Protein AF-A0A833E0Z8-F1 (afdb_monomer_lite)

Secondary structure (DSSP, 8-state):
-------EEEEEESTT-HHHHHHHHHHH-TT-EEEESGGG-TTEEEEE-SS-HHHHHHHHHHH-TTEEEEEE-S----S-TTT--

Structure (mmCIF, N/CA/C/O backbone):
data_AF-A0A833E0Z8-F1
#
_entry.id   AF-A0A833E0Z8-F1
#
loop_
_atom_site.group_PDB
_atom_site.id
_atom_site.type_symbol
_atom_site.label_atom_id
_atom_site.label_alt_id
_atom_site.label_comp_id
_atom_site.label_asym_id
_atom_site.label_entity_id
_atom_site.label_seq_id
_atom_site.pdbx_PDB_ins_code
_atom_site.Cartn_x
_atom_site.Cartn_y
_atom_site.Cartn_z
_atom_site.occupancy
_atom_site.B_iso_or_equiv
_atom_site.auth_seq_id
_atom_site.auth_comp_id
_atom_site.auth_asym_id
_atom_site.auth_atom_id
_atom_site.pdbx_PDB_model_num
ATOM 1 N N . MET A 1 1 ? 1.784 5.282 -24.380 1.00 36.44 1 MET A N 1
ATOM 2 C CA . MET A 1 1 ? 1.209 5.728 -23.097 1.00 36.44 1 MET A CA 1
ATOM 3 C C . MET A 1 1 ? 2.390 6.037 -22.197 1.00 36.44 1 MET A C 1
ATOM 5 O O . MET A 1 1 ? 3.090 5.109 -21.811 1.00 36.44 1 MET A O 1
ATOM 9 N N . LEU A 1 2 ? 2.730 7.321 -22.073 1.00 35.91 2 LEU A N 1
ATOM 10 C CA . LEU A 1 2 ? 3.885 7.775 -21.300 1.00 35.91 2 LEU A CA 1
ATOM 11 C C . LEU A 1 2 ? 3.610 7.588 -19.804 1.00 35.91 2 LEU A C 1
ATOM 13 O O . LEU A 1 2 ? 2.513 7.888 -19.331 1.00 35.91 2 LEU A O 1
ATOM 17 N N . ILE A 1 3 ? 4.608 7.085 -19.082 1.00 45.06 3 ILE A N 1
ATOM 18 C CA . ILE A 1 3 ? 4.653 7.020 -17.619 1.00 45.06 3 ILE A CA 1
ATOM 19 C C . ILE A 1 3 ? 4.956 8.446 -17.129 1.00 45.06 3 ILE A C 1
ATOM 21 O O . ILE A 1 3 ? 6.073 8.743 -16.733 1.00 45.06 3 ILE A O 1
ATOM 25 N N . ASP A 1 4 ? 4.009 9.379 -17.253 1.00 51.12 4 ASP A N 1
ATOM 26 C CA . ASP A 1 4 ? 4.319 10.802 -17.017 1.00 51.12 4 ASP A CA 1
ATOM 27 C C . ASP A 1 4 ? 4.221 11.223 -15.538 1.00 51.12 4 ASP A C 1
ATOM 29 O O . ASP A 1 4 ? 4.720 12.277 -15.158 1.00 51.12 4 ASP A O 1
ATOM 33 N N . LYS A 1 5 ? 3.661 10.384 -14.654 1.00 65.31 5 LYS A N 1
ATOM 34 C CA . LYS A 1 5 ? 3.806 10.538 -13.195 1.00 65.31 5 LYS A CA 1
ATOM 35 C C . LYS A 1 5 ? 3.872 9.179 -12.511 1.00 65.31 5 LYS A C 1
ATOM 37 O O . LYS A 1 5 ? 2.868 8.481 -12.407 1.00 65.31 5 LYS A O 1
ATOM 42 N N . CYS A 1 6 ? 5.051 8.824 -12.007 1.00 85.31 6 CYS A N 1
ATOM 43 C CA . CYS A 1 6 ? 5.201 7.711 -11.076 1.00 85.31 6 CYS A CA 1
ATOM 44 C C . CYS A 1 6 ? 4.495 8.069 -9.761 1.00 85.31 6 CYS A C 1
ATOM 46 O O . CYS A 1 6 ? 5.057 8.776 -8.917 1.00 85.31 6 CYS A O 1
ATOM 48 N N . ASN A 1 7 ? 3.240 7.635 -9.628 1.00 94.31 7 ASN A N 1
ATOM 49 C CA . ASN A 1 7 ? 2.388 7.903 -8.470 1.00 94.31 7 ASN A CA 1
ATOM 50 C C . ASN A 1 7 ? 2.125 6.627 -7.661 1.00 94.31 7 ASN A C 1
ATOM 52 O O . ASN A 1 7 ? 0.994 6.331 -7.290 1.00 94.31 7 ASN A O 1
ATOM 56 N N . VAL A 1 8 ? 3.183 5.841 -7.458 1.00 97.31 8 VAL A N 1
ATOM 57 C CA . VAL A 1 8 ? 3.108 4.504 -6.869 1.00 97.31 8 VAL A CA 1
ATOM 58 C C . VAL A 1 8 ? 3.591 4.520 -5.423 1.00 97.31 8 VAL A C 1
ATOM 60 O O . VAL A 1 8 ? 4.635 5.097 -5.108 1.00 97.31 8 VAL A O 1
ATOM 63 N N . VAL A 1 9 ? 2.846 3.831 -4.563 1.00 98.31 9 VAL A N 1
ATOM 64 C CA . VAL A 1 9 ? 3.228 3.488 -3.194 1.00 98.31 9 VAL A CA 1
ATOM 65 C C . VAL A 1 9 ? 3.216 1.966 -3.065 1.00 98.31 9 VAL A C 1
ATOM 67 O O . VAL A 1 9 ? 2.227 1.311 -3.390 1.00 98.31 9 VAL A O 1
ATOM 70 N N . LEU A 1 10 ? 4.325 1.390 -2.610 1.00 98.25 10 LEU A N 1
ATOM 71 C CA . LEU A 1 10 ? 4.439 -0.026 -2.277 1.00 98.25 10 LEU A CA 1
ATOM 72 C C . LEU A 1 10 ? 4.242 -0.191 -0.770 1.00 98.25 10 LEU A C 1
ATOM 74 O O . LEU A 1 10 ? 4.965 0.406 0.026 1.00 98.25 10 LEU A O 1
ATOM 78 N N . VAL A 1 11 ? 3.288 -1.027 -0.379 1.00 98.62 11 VAL A N 1
ATOM 79 C CA . VAL A 1 11 ? 2.964 -1.289 1.024 1.00 98.62 11 VAL A CA 1
ATOM 80 C C . VAL A 1 11 ? 3.303 -2.739 1.340 1.00 98.62 11 VAL A C 1
ATOM 82 O O . VAL A 1 11 ? 2.770 -3.662 0.723 1.00 98.62 11 VAL A O 1
ATOM 85 N N . LYS A 1 12 ? 4.202 -2.944 2.305 1.00 98.56 12 LYS A N 1
ATOM 86 C CA . LYS A 1 12 ? 4.421 -4.246 2.936 1.00 98.56 12 LYS A CA 1
ATOM 87 C C . LYS A 1 12 ? 3.408 -4.404 4.055 1.00 98.56 12 LYS A C 1
ATOM 89 O O . LYS A 1 12 ? 3.332 -3.537 4.924 1.00 98.56 12 LYS A O 1
ATOM 94 N N . THR A 1 13 ? 2.685 -5.511 4.058 1.00 98.56 13 THR A N 1
ATOM 95 C CA . THR A 1 13 ? 1.699 -5.819 5.090 1.00 98.56 13 THR A CA 1
ATOM 96 C C . THR A 1 13 ? 2.113 -7.028 5.906 1.00 98.56 13 THR A C 1
ATOM 98 O O . THR A 1 13 ? 2.855 -7.892 5.427 1.00 98.56 13 THR A O 1
ATOM 101 N N . VAL A 1 14 ? 1.520 -7.155 7.094 1.00 98.12 14 VAL A N 1
ATOM 102 C CA . VAL A 1 14 ? 1.477 -8.441 7.795 1.00 98.12 14 VAL A CA 1
ATOM 103 C C . VAL A 1 14 ? 0.942 -9.506 6.829 1.00 98.12 14 VAL A C 1
ATOM 105 O O . VAL A 1 14 ? -0.023 -9.282 6.091 1.00 98.12 14 VAL A O 1
ATOM 108 N N . LEU A 1 15 ? 1.613 -10.657 6.787 1.00 97.81 15 LEU A N 1
ATOM 109 C CA . LEU A 1 15 ? 1.313 -11.726 5.836 1.00 97.81 15 LEU A CA 1
ATOM 110 C C . LEU A 1 15 ? -0.148 -12.191 5.972 1.00 97.81 15 LEU A C 1
ATOM 112 O O . LEU A 1 15 ? -0.558 -12.604 7.054 1.00 97.81 15 LEU A O 1
ATOM 116 N N . GLY A 1 16 ? -0.911 -12.172 4.873 1.00 97.25 16 GLY A N 1
ATOM 117 C CA . GLY A 1 16 ? -2.325 -12.568 4.859 1.00 97.25 16 GLY A CA 1
ATOM 118 C C . GLY A 1 16 ? -3.320 -11.458 5.223 1.00 97.25 16 GLY A C 1
ATOM 119 O O . GLY A 1 16 ? -4.524 -11.707 5.201 1.00 97.25 16 GLY A O 1
ATOM 120 N N . MET A 1 17 ? -2.840 -10.253 5.545 1.00 98.38 17 MET A N 1
ATOM 121 C CA . MET A 1 17 ? -3.671 -9.092 5.890 1.00 98.38 17 MET A CA 1
ATOM 122 C C . MET A 1 17 ? -3.834 -8.092 4.734 1.00 98.38 17 MET A C 1
ATOM 124 O O . MET A 1 17 ? -4.331 -6.985 4.930 1.00 98.38 17 MET A O 1
ATOM 128 N N . GLU A 1 18 ? -3.443 -8.463 3.515 1.00 98.44 18 GLU A N 1
ATOM 129 C CA . GLU A 1 18 ? -3.381 -7.555 2.370 1.00 98.44 18 GLU A CA 1
ATOM 130 C C . GLU A 1 18 ? -4.762 -6.988 2.007 1.00 98.44 18 GLU A C 1
ATOM 132 O O . GLU A 1 18 ? -4.889 -5.811 1.696 1.00 98.44 18 GLU A O 1
ATOM 137 N N . ASN A 1 19 ? -5.818 -7.804 2.081 1.00 98.25 19 ASN A N 1
ATOM 138 C CA . ASN A 1 19 ? -7.175 -7.348 1.755 1.00 98.25 19 ASN A CA 1
ATOM 139 C C . ASN A 1 19 ? -7.738 -6.376 2.803 1.00 98.25 19 ASN A C 1
ATOM 141 O O . ASN A 1 19 ? -8.478 -5.464 2.451 1.00 98.25 19 ASN A O 1
ATOM 145 N N . VAL A 1 20 ? -7.381 -6.557 4.079 1.00 98.44 20 VAL A N 1
ATOM 146 C CA . VAL A 1 20 ? -7.802 -5.648 5.156 1.00 98.44 20 VAL A CA 1
ATOM 147 C C . VAL A 1 20 ? -7.093 -4.306 4.994 1.00 98.44 20 VAL A C 1
ATOM 149 O O . VAL A 1 20 ? -7.749 -3.269 4.944 1.00 98.44 20 VAL A O 1
ATOM 152 N N . ALA A 1 21 ? -5.772 -4.336 4.793 1.00 98.50 21 ALA A N 1
ATOM 153 C CA . ALA A 1 21 ? -4.991 -3.141 4.498 1.00 98.50 21 ALA A CA 1
ATOM 154 C C . ALA A 1 21 ? -5.512 -2.412 3.247 1.00 98.50 21 ALA A C 1
ATOM 156 O O . ALA A 1 21 ? -5.690 -1.199 3.276 1.00 98.50 21 ALA A O 1
ATOM 157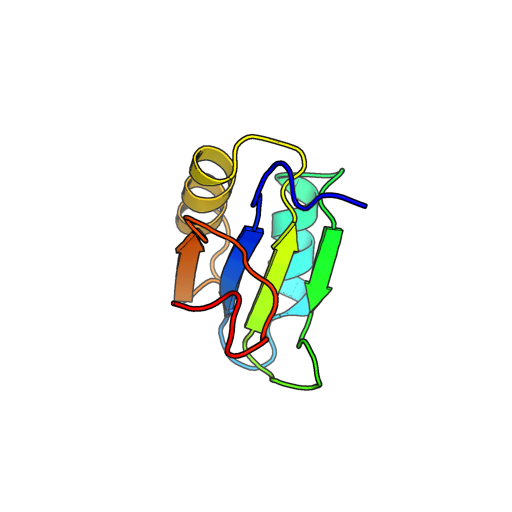 N N . ALA A 1 22 ? -5.800 -3.145 2.165 1.00 98.50 22 ALA A N 1
ATOM 158 C CA . ALA A 1 22 ? -6.354 -2.587 0.934 1.00 98.50 22 ALA A CA 1
ATOM 159 C C . ALA A 1 22 ? -7.692 -1.876 1.166 1.00 98.50 22 ALA A C 1
ATOM 161 O O . ALA A 1 22 ? -7.878 -0.782 0.646 1.00 98.50 22 ALA A O 1
ATOM 162 N N . SER A 1 23 ? -8.581 -2.451 1.983 1.00 98.56 23 SER A N 1
ATOM 163 C CA . SER A 1 23 ? -9.858 -1.823 2.335 1.00 98.56 23 SER A CA 1
ATOM 164 C C . SER A 1 23 ? -9.652 -0.470 3.017 1.00 98.56 23 SER A C 1
ATOM 166 O O . SER A 1 23 ? -10.277 0.507 2.620 1.00 98.56 23 SER A O 1
ATOM 168 N N . TYR A 1 24 ? -8.745 -0.383 3.996 1.00 98.56 24 TYR A N 1
ATOM 169 C CA . TYR A 1 24 ? -8.436 0.897 4.637 1.00 98.56 24 TYR A CA 1
ATOM 170 C C . TYR A 1 24 ? -7.810 1.896 3.657 1.00 98.56 24 TYR A C 1
ATOM 172 O O . TYR A 1 24 ? -8.157 3.073 3.664 1.00 98.56 24 TYR A O 1
ATOM 180 N N . ILE A 1 25 ? -6.898 1.443 2.791 1.00 98.56 25 ILE A N 1
ATOM 181 C CA . ILE A 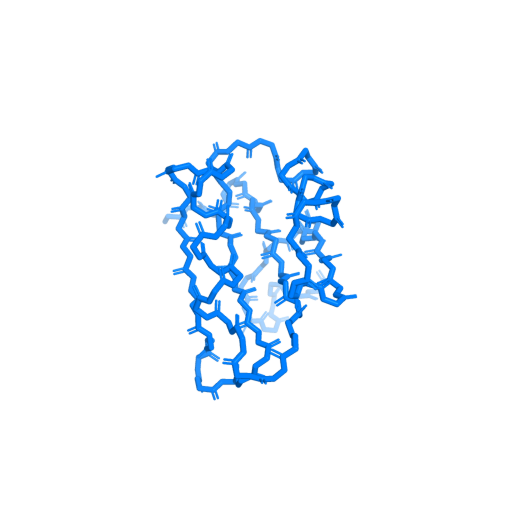1 25 ? -6.268 2.296 1.771 1.00 98.56 25 ILE A CA 1
ATOM 182 C C . ILE A 1 25 ? -7.321 2.859 0.804 1.00 98.56 25 ILE A C 1
ATOM 184 O O . ILE A 1 25 ? -7.247 4.038 0.459 1.00 98.56 25 ILE A O 1
ATOM 188 N N . GLU A 1 26 ? -8.312 2.058 0.408 1.00 98.44 26 GLU A N 1
ATOM 189 C CA . GLU A 1 26 ? -9.426 2.490 -0.445 1.00 98.44 26 GLU A CA 1
ATOM 190 C C . GLU A 1 26 ? -10.281 3.568 0.238 1.00 98.44 26 GLU A C 1
ATOM 192 O O . GLU A 1 26 ? -10.689 4.528 -0.407 1.00 98.44 26 GLU A O 1
ATOM 197 N N . GLU A 1 27 ? -10.486 3.497 1.556 1.00 98.44 27 GLU A N 1
ATOM 198 C CA . GLU A 1 27 ? -11.169 4.568 2.298 1.00 98.44 27 GLU A CA 1
ATOM 199 C C . GLU A 1 27 ? -10.355 5.876 2.332 1.00 98.44 27 GLU A C 1
ATOM 201 O O . GLU A 1 27 ? -10.924 6.969 2.269 1.00 98.44 27 GLU A O 1
ATOM 206 N N . LEU A 1 28 ? -9.022 5.785 2.413 1.00 98.38 28 LEU A N 1
ATOM 207 C CA . LEU A 1 28 ? -8.126 6.950 2.413 1.00 98.38 28 LEU A CA 1
ATOM 208 C C . LEU A 1 28 ? -7.982 7.585 1.022 1.00 98.38 28 LEU A C 1
ATOM 210 O O . LEU A 1 28 ? -7.786 8.800 0.913 1.00 98.38 28 LEU A O 1
ATOM 214 N N . ASP A 1 29 ? -8.042 6.784 -0.041 1.00 98.31 29 ASP A N 1
ATOM 215 C CA . ASP A 1 29 ? -8.010 7.228 -1.435 1.00 98.31 29 ASP A CA 1
ATOM 216 C C . ASP A 1 29 ? -8.973 6.395 -2.312 1.00 98.31 29 ASP A C 1
ATOM 218 O O . ASP A 1 29 ? -8.541 5.447 -2.980 1.00 98.31 29 ASP A O 1
ATOM 222 N N . PRO A 1 30 ? -10.264 6.783 -2.375 1.00 97.88 30 PRO A N 1
ATOM 223 C CA . PRO A 1 30 ? -11.315 6.024 -3.068 1.00 97.88 30 PRO A CA 1
ATOM 224 C C . PRO A 1 30 ? -11.133 5.879 -4.578 1.00 97.88 30 PRO A C 1
ATOM 226 O O . PRO A 1 30 ? -11.817 5.079 -5.208 1.00 97.88 30 PRO A O 1
ATOM 229 N N . ASN A 1 31 ? -10.253 6.680 -5.183 1.00 97.44 31 ASN A N 1
ATOM 230 C CA . ASN A 1 31 ? -9.982 6.628 -6.620 1.00 97.44 31 ASN A CA 1
ATOM 231 C C . ASN A 1 31 ? -8.622 5.989 -6.933 1.00 97.44 31 ASN A C 1
ATOM 233 O O . ASN A 1 31 ? -8.195 6.003 -8.092 1.00 97.44 31 ASN A O 1
ATOM 237 N N . SER A 1 32 ? -7.916 5.473 -5.922 1.00 96.81 32 SER A N 1
ATOM 238 C CA . SER A 1 32 ? -6.667 4.745 -6.126 1.00 96.81 32 SER A CA 1
ATOM 239 C C . SER A 1 32 ? -6.905 3.432 -6.873 1.00 96.81 32 SER A C 1
ATOM 241 O O . SER A 1 32 ? -7.986 2.842 -6.830 1.00 96.81 32 SER A O 1
ATOM 243 N N . ARG A 1 33 ? -5.879 2.952 -7.579 1.00 97.69 33 ARG A N 1
ATOM 244 C CA . ARG A 1 33 ? -5.863 1.576 -8.089 1.00 97.69 33 ARG A CA 1
ATOM 245 C C . ARG A 1 33 ? -4.995 0.730 -7.184 1.00 97.69 33 ARG A C 1
ATOM 247 O O . ARG A 1 33 ? -3.815 1.026 -7.004 1.00 97.69 33 ARG A O 1
ATOM 254 N N . ILE A 1 34 ? -5.578 -0.330 -6.642 1.00 98.00 34 ILE A N 1
ATOM 255 C CA . ILE A 1 34 ? -4.928 -1.188 -5.658 1.00 98.00 34 ILE A CA 1
ATOM 256 C C . ILE A 1 34 ? -4.704 -2.571 -6.267 1.00 98.00 34 ILE A C 1
ATOM 258 O O . ILE A 1 34 ? -5.631 -3.218 -6.752 1.00 98.00 34 ILE A O 1
ATOM 262 N N . PHE A 1 35 ? -3.460 -3.037 -6.221 1.00 98.00 35 PHE A N 1
ATOM 263 C CA . PHE A 1 35 ? -3.056 -4.369 -6.652 1.00 98.00 35 PHE A CA 1
ATOM 264 C C . PHE A 1 35 ? -2.581 -5.158 -5.435 1.00 98.00 35 PHE A C 1
ATOM 266 O O . PHE A 1 35 ? -1.465 -4.970 -4.944 1.00 98.00 35 PHE A O 1
ATOM 273 N N . VAL A 1 36 ? -3.444 -6.045 -4.948 1.00 98.19 36 VAL A N 1
ATOM 274 C CA . VAL A 1 36 ? -3.156 -6.938 -3.822 1.00 98.19 36 VAL A CA 1
ATOM 275 C C . VAL A 1 36 ? -2.358 -8.148 -4.298 1.00 98.19 36 VAL A C 1
ATOM 277 O O . VAL A 1 36 ? -2.684 -8.737 -5.328 1.00 98.19 36 VAL A O 1
ATOM 280 N N . ALA A 1 37 ? -1.336 -8.534 -3.530 1.00 97.31 37 ALA A N 1
ATOM 281 C CA . ALA A 1 37 ? -0.474 -9.682 -3.802 1.00 97.31 37 ALA A CA 1
ATOM 282 C C . ALA A 1 37 ? -0.007 -9.739 -5.274 1.00 97.31 37 ALA A C 1
ATOM 284 O O . ALA A 1 37 ? -0.277 -10.725 -5.975 1.00 97.31 37 ALA A O 1
ATOM 285 N N . PRO A 1 38 ? 0.662 -8.682 -5.782 1.00 95.00 38 PRO A N 1
ATOM 286 C CA . PRO A 1 38 ? 1.050 -8.591 -7.186 1.00 95.00 38 PRO A CA 1
ATOM 287 C C . PRO A 1 38 ? 1.894 -9.807 -7.583 1.00 95.00 38 PRO A C 1
ATOM 289 O O . PRO A 1 38 ? 2.830 -10.185 -6.881 1.00 95.00 38 PRO A O 1
ATOM 292 N N . TYR A 1 39 ? 1.539 -10.450 -8.699 1.00 93.88 39 TYR A N 1
ATOM 293 C CA . TYR A 1 39 ? 2.163 -11.699 -9.169 1.00 93.88 39 TYR A CA 1
ATOM 294 C C . TYR A 1 39 ? 2.108 -12.871 -8.165 1.00 93.88 39 TYR A C 1
ATOM 296 O O . TYR A 1 39 ? 2.899 -13.807 -8.256 1.00 93.88 39 TYR A O 1
ATOM 304 N N . GLY A 1 40 ? 1.183 -12.841 -7.200 1.00 95.19 40 GLY A N 1
ATOM 305 C CA . GLY A 1 40 ? 1.068 -13.842 -6.136 1.00 95.19 40 GLY A CA 1
ATOM 306 C C . GLY A 1 40 ? 2.028 -13.632 -4.959 1.00 95.19 40 GLY A C 1
ATOM 307 O O . GLY A 1 40 ? 2.087 -14.481 -4.066 1.00 95.19 40 GLY A O 1
ATOM 308 N N . LEU A 1 41 ? 2.769 -12.518 -4.928 1.00 95.94 41 LEU A N 1
ATOM 309 C CA . LEU A 1 41 ? 3.677 -12.172 -3.834 1.00 95.94 41 LEU A CA 1
ATOM 310 C C . LEU A 1 41 ? 2.879 -11.697 -2.616 1.00 95.94 41 LEU A C 1
ATOM 312 O O . LEU A 1 41 ? 2.470 -10.541 -2.532 1.00 95.94 41 LEU A O 1
ATOM 316 N N . LYS A 1 42 ? 2.647 -12.607 -1.668 1.00 97.12 42 LYS A N 1
ATOM 317 C CA . LYS A 1 42 ? 1.945 -12.302 -0.416 1.00 97.12 42 LYS A CA 1
ATOM 318 C C . LYS A 1 42 ? 2.729 -11.311 0.454 1.00 97.12 42 LYS A C 1
ATOM 320 O O . LYS A 1 42 ? 3.956 -11.259 0.408 1.00 97.12 42 LYS A O 1
ATOM 325 N N . GLY A 1 43 ? 2.003 -10.564 1.276 1.00 97.94 43 GLY A N 1
ATOM 326 C CA . GLY A 1 43 ? 2.497 -9.510 2.158 1.00 97.94 43 GLY A CA 1
ATOM 327 C C . GLY A 1 43 ? 2.776 -8.190 1.443 1.00 97.94 43 GLY A C 1
ATOM 328 O O . GLY A 1 43 ? 3.484 -7.352 1.995 1.00 97.94 43 GLY A O 1
ATOM 329 N N . LEU A 1 44 ? 2.292 -8.014 0.208 1.00 98.38 44 LEU A N 1
ATOM 330 C CA . LEU A 1 44 ? 2.556 -6.834 -0.614 1.00 98.38 44 LEU A CA 1
ATOM 331 C C . LEU A 1 44 ? 1.286 -6.293 -1.268 1.00 98.38 44 LEU A C 1
ATOM 333 O O . LEU A 1 44 ? 0.429 -7.047 -1.737 1.00 98.38 44 LEU A O 1
ATOM 337 N N . ILE A 1 45 ? 1.232 -4.968 -1.364 1.00 98.50 45 ILE A N 1
ATOM 338 C CA . ILE A 1 45 ? 0.230 -4.211 -2.109 1.00 98.50 45 ILE A CA 1
ATOM 339 C C . ILE A 1 45 ? 0.944 -3.129 -2.916 1.00 98.50 45 ILE A C 1
ATOM 341 O O . ILE A 1 45 ? 1.812 -2.432 -2.391 1.00 98.50 45 ILE A O 1
ATOM 345 N N . ILE A 1 46 ? 0.561 -2.965 -4.180 1.00 98.38 46 ILE A N 1
ATOM 346 C CA . ILE A 1 46 ? 0.929 -1.797 -4.988 1.00 98.38 46 ILE A CA 1
ATOM 347 C C . ILE A 1 46 ? -0.288 -0.882 -5.071 1.00 98.38 46 ILE A C 1
ATOM 349 O O . ILE A 1 46 ? -1.371 -1.329 -5.442 1.00 98.38 46 ILE A O 1
ATOM 353 N N . VAL A 1 47 ? -0.099 0.391 -4.745 1.00 98.25 47 VAL A N 1
ATOM 354 C CA . VAL A 1 47 ? -1.134 1.423 -4.808 1.00 98.25 47 VAL A CA 1
ATOM 355 C C . VAL A 1 47 ? -0.712 2.466 -5.833 1.00 98.25 47 VAL A C 1
ATOM 357 O O . VAL A 1 47 ? 0.302 3.139 -5.653 1.00 98.25 47 VAL A O 1
ATOM 360 N N . GLU A 1 48 ? -1.482 2.621 -6.906 1.00 97.06 48 GLU A N 1
ATOM 361 C CA . GLU A 1 48 ? -1.411 3.809 -7.756 1.00 97.06 48 GLU A CA 1
ATOM 362 C C . GLU A 1 48 ? -2.326 4.869 -7.138 1.00 97.06 48 GLU A C 1
ATOM 364 O O . GLU A 1 48 ? -3.553 4.772 -7.216 1.00 97.06 48 GLU A O 1
ATOM 369 N N . ALA A 1 49 ? -1.722 5.858 -6.482 1.00 97.00 49 ALA A N 1
ATOM 370 C CA . ALA A 1 49 ? -2.447 6.925 -5.810 1.00 97.00 49 ALA A CA 1
ATOM 371 C C . ALA A 1 49 ? -3.198 7.790 -6.835 1.00 97.00 49 ALA A C 1
ATOM 373 O O . ALA A 1 49 ? -2.675 8.099 -7.911 1.00 97.00 49 ALA A O 1
ATOM 374 N N . SER A 1 50 ? -4.404 8.234 -6.492 1.00 96.31 50 SER A N 1
ATOM 375 C CA . SER A 1 50 ? -5.125 9.257 -7.259 1.00 96.31 50 SER A CA 1
ATOM 376 C C . SER A 1 50 ? -4.737 10.672 -6.814 1.00 96.31 50 SER A C 1
ATOM 378 O O . SER A 1 50 ? -4.797 11.622 -7.598 1.00 96.31 50 SER A O 1
ATOM 380 N N . LYS A 1 51 ? -4.282 10.797 -5.560 1.00 95.00 51 LYS A N 1
ATOM 381 C CA . LYS A 1 51 ? -3.789 12.032 -4.936 1.00 95.00 51 LYS A CA 1
ATOM 382 C C . LYS A 1 51 ? -2.260 12.049 -4.816 1.00 95.00 51 LYS A C 1
ATOM 384 O O . LYS A 1 51 ? -1.565 11.247 -5.438 1.00 95.00 51 LYS A O 1
ATOM 389 N N . ASN A 1 52 ? -1.709 12.988 -4.046 1.00 96.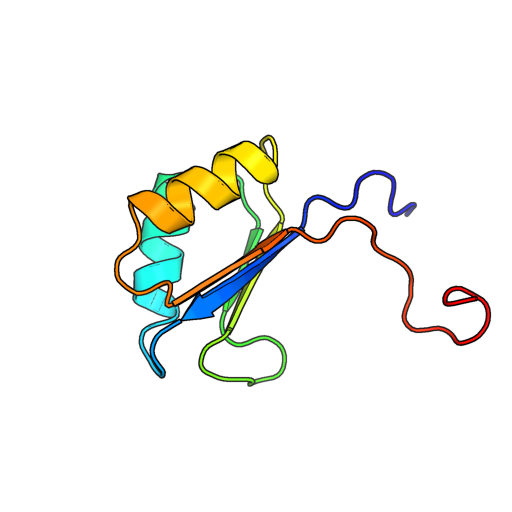38 52 ASN A N 1
ATOM 390 C CA . ASN A 1 52 ? -0.271 13.059 -3.797 1.00 96.38 52 ASN A CA 1
ATOM 391 C C . ASN A 1 52 ? 0.231 11.784 -3.082 1.00 96.38 52 ASN A C 1
ATOM 393 O O . ASN A 1 52 ? -0.206 11.482 -1.971 1.00 96.38 52 ASN A O 1
ATOM 397 N N . LYS A 1 53 ? 1.171 11.052 -3.702 1.00 96.50 53 LYS A N 1
ATOM 398 C CA . LYS A 1 53 ? 1.729 9.797 -3.159 1.00 96.50 53 LYS A CA 1
ATOM 399 C C . LYS A 1 53 ? 2.389 9.931 -1.785 1.00 96.50 53 LYS A C 1
ATOM 401 O O . LYS A 1 53 ? 2.325 8.985 -1.010 1.00 96.50 53 LYS A O 1
ATOM 406 N N . TYR A 1 54 ? 3.003 11.072 -1.468 1.00 98.00 54 TYR A N 1
ATOM 407 C CA . TYR A 1 54 ? 3.652 11.286 -0.170 1.00 98.00 54 TYR A CA 1
ATOM 408 C C . TYR A 1 54 ? 2.619 11.503 0.936 1.00 98.00 54 TYR A C 1
ATOM 410 O O . TYR A 1 54 ? 2.780 10.990 2.040 1.00 98.00 54 TYR A O 1
ATOM 418 N N . GLU A 1 55 ? 1.541 12.229 0.629 1.00 98.12 55 GLU A N 1
ATOM 419 C CA . GLU A 1 55 ? 0.426 12.421 1.560 1.00 98.12 55 GLU A CA 1
ATOM 420 C C . GLU A 1 55 ? -0.276 11.093 1.837 1.00 98.12 55 GLU A C 1
ATOM 422 O O . GLU A 1 55 ? -0.436 10.723 2.997 1.00 98.12 55 GLU A O 1
ATOM 427 N N . LEU A 1 56 ? -0.612 10.338 0.782 1.00 98.44 56 LEU A N 1
ATOM 428 C CA . LEU A 1 56 ? -1.213 9.017 0.943 1.00 98.44 56 LEU A CA 1
ATOM 429 C C . LEU A 1 56 ? -0.291 8.077 1.727 1.00 98.44 56 LEU A C 1
ATOM 431 O O . LEU A 1 56 ? -0.755 7.421 2.649 1.00 98.44 56 LEU A O 1
ATOM 435 N N . ALA A 1 57 ? 1.006 8.029 1.408 1.00 98.56 57 ALA A N 1
ATOM 436 C CA . ALA A 1 57 ? 1.950 7.174 2.124 1.00 98.56 57 ALA A CA 1
ATOM 437 C C . ALA A 1 57 ? 1.973 7.469 3.630 1.00 98.56 57 ALA A C 1
ATOM 439 O O . ALA A 1 57 ? 1.869 6.541 4.428 1.00 98.56 57 ALA A O 1
ATOM 440 N N . LYS A 1 58 ? 2.017 8.752 4.010 1.00 98.62 58 LYS A N 1
ATOM 441 C CA . LYS A 1 58 ? 1.958 9.164 5.414 1.00 98.62 58 LYS A CA 1
ATOM 442 C C . LYS A 1 58 ? 0.650 8.735 6.081 1.00 98.62 58 LYS A C 1
ATOM 444 O O . LYS A 1 58 ? 0.668 8.224 7.195 1.00 98.62 58 LYS A O 1
ATOM 449 N N . GLU A 1 59 ? -0.484 8.912 5.408 1.00 98.69 59 GLU A N 1
ATOM 450 C CA . GLU A 1 59 ? -1.770 8.476 5.955 1.00 98.69 59 GLU A CA 1
ATOM 451 C C . GLU A 1 59 ? -1.855 6.959 6.122 1.00 98.69 59 GLU A C 1
ATOM 453 O O . GLU A 1 59 ? -2.441 6.501 7.099 1.00 98.69 59 GLU A O 1
ATOM 458 N N . ILE A 1 60 ? -1.260 6.184 5.210 1.00 98.69 60 ILE A N 1
ATOM 459 C CA . ILE A 1 60 ? -1.186 4.725 5.332 1.00 98.69 60 ILE A CA 1
ATOM 460 C C . ILE A 1 60 ? -0.356 4.344 6.561 1.00 98.69 60 ILE A C 1
ATOM 462 O O . ILE A 1 60 ? -0.821 3.543 7.366 1.00 98.69 60 ILE A O 1
ATOM 466 N N . GLU A 1 61 ? 0.826 4.942 6.744 1.00 98.38 61 GLU A N 1
ATOM 467 C CA . GLU A 1 61 ? 1.675 4.689 7.920 1.00 98.38 61 GLU A CA 1
ATOM 468 C C . GLU A 1 61 ? 0.973 5.030 9.242 1.00 98.38 61 GLU A C 1
ATOM 470 O O . GLU A 1 61 ? 1.140 4.323 10.234 1.00 98.38 61 GLU A O 1
ATOM 475 N N . GLU A 1 62 ? 0.185 6.107 9.271 1.00 98.31 62 GLU A N 1
ATOM 476 C CA . GLU A 1 62 ? -0.490 6.573 10.486 1.00 98.31 62 GLU A CA 1
ATOM 477 C C . GLU A 1 62 ? -1.790 5.816 10.795 1.00 98.31 62 GLU A C 1
ATOM 479 O O . GLU A 1 62 ? -2.161 5.697 11.965 1.00 98.31 62 GLU A O 1
ATOM 484 N N . LYS A 1 63 ? -2.517 5.350 9.769 1.00 98.44 63 LYS A N 1
ATOM 485 C CA . LYS A 1 63 ? -3.916 4.903 9.909 1.00 98.44 63 LYS A CA 1
ATOM 486 C C . LYS A 1 63 ? -4.168 3.444 9.539 1.00 98.44 63 LYS A C 1
ATOM 488 O O . LYS A 1 63 ? -5.265 2.974 9.825 1.00 98.44 63 LYS A O 1
ATOM 493 N N . VAL A 1 64 ? -3.218 2.736 8.922 1.00 98.56 64 VAL A N 1
ATOM 494 C CA . VAL A 1 64 ? -3.388 1.335 8.492 1.00 98.56 64 VAL A CA 1
ATOM 495 C C . VAL A 1 64 ? -2.518 0.416 9.357 1.00 98.56 64 VAL A C 1
ATOM 497 O O . VAL A 1 64 ? -1.329 0.265 9.077 1.00 98.56 64 VAL A O 1
ATOM 500 N N . PRO A 1 65 ? -3.074 -0.228 10.402 1.00 97.75 65 PRO A N 1
ATOM 501 C CA . PRO A 1 65 ? -2.299 -1.046 11.341 1.00 97.75 65 PRO A CA 1
ATOM 502 C C . PRO A 1 65 ? -1.582 -2.236 10.693 1.00 97.75 65 PRO A C 1
ATOM 504 O O . PRO A 1 65 ? -0.546 -2.685 11.178 1.00 97.75 65 PRO A O 1
ATOM 507 N N . GLU A 1 66 ? -2.136 -2.769 9.605 1.00 98.50 66 GLU A N 1
ATOM 508 C CA . GLU A 1 66 ? -1.586 -3.903 8.867 1.00 98.50 66 GLU A CA 1
ATOM 509 C C . GLU A 1 66 ? -0.339 -3.540 8.047 1.00 98.50 66 GLU A C 1
ATOM 511 O O . GLU A 1 66 ? 0.369 -4.452 7.609 1.00 98.50 66 GLU A O 1
ATOM 516 N N . ALA A 1 67 ? -0.073 -2.249 7.810 1.00 98.50 67 ALA A N 1
ATOM 517 C CA . ALA A 1 67 ? 1.070 -1.776 7.039 1.00 98.50 67 ALA A CA 1
ATOM 518 C C . ALA A 1 67 ? 2.349 -1.784 7.897 1.00 98.50 67 ALA A C 1
ATOM 520 O O . ALA A 1 67 ? 2.537 -0.966 8.790 1.00 98.50 67 ALA A O 1
ATOM 521 N N . GLU A 1 68 ? 3.271 -2.702 7.600 1.00 97.94 68 GLU A N 1
ATOM 522 C CA . GLU A 1 68 ? 4.566 -2.795 8.288 1.00 97.94 68 GLU A CA 1
ATOM 523 C C . GLU A 1 68 ? 5.593 -1.798 7.743 1.00 97.94 68 GLU A C 1
ATOM 525 O O . GLU A 1 68 ? 6.464 -1.326 8.473 1.00 97.94 68 GLU A O 1
ATOM 530 N N . LYS A 1 69 ? 5.557 -1.554 6.427 1.00 98.12 69 LYS A N 1
ATOM 531 C CA . LYS A 1 69 ? 6.416 -0.583 5.741 1.00 98.12 69 LYS A CA 1
ATOM 532 C C . LYS A 1 69 ? 5.679 0.028 4.566 1.00 98.12 69 LYS A C 1
ATOM 534 O O . LYS A 1 69 ? 5.065 -0.697 3.784 1.00 98.12 69 LYS A O 1
ATOM 539 N N . VAL A 1 70 ? 5.849 1.329 4.387 1.00 98.56 70 VAL A N 1
ATOM 540 C CA . VAL A 1 70 ? 5.312 2.073 3.250 1.00 98.56 70 VAL A CA 1
ATOM 541 C C . VAL A 1 70 ? 6.479 2.691 2.488 1.00 98.56 70 VAL A C 1
ATOM 543 O O . VAL A 1 7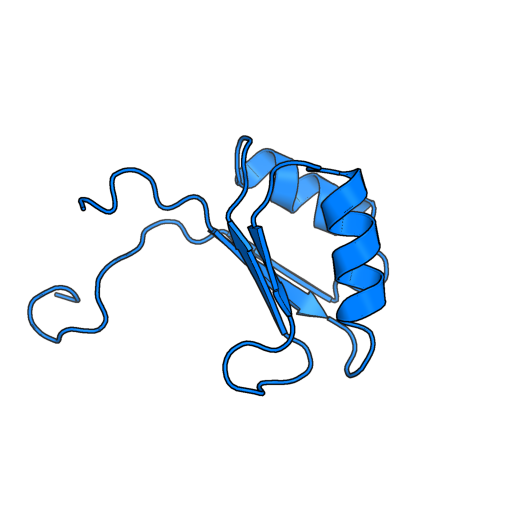0 ? 7.346 3.341 3.063 1.00 98.56 70 VAL A O 1
ATOM 546 N N . LEU A 1 71 ? 6.554 2.419 1.189 1.00 98.25 71 LEU A N 1
ATOM 547 C CA . LEU A 1 71 ? 7.660 2.817 0.326 1.00 98.25 71 LEU A CA 1
ATOM 548 C C . LEU A 1 71 ? 7.104 3.625 -0.843 1.00 98.25 71 LEU A C 1
ATOM 550 O O . LEU A 1 71 ? 6.320 3.118 -1.643 1.00 98.25 71 LEU A O 1
ATOM 554 N N . VAL A 1 72 ? 7.522 4.881 -0.960 1.00 97.88 72 VAL A N 1
ATOM 555 C CA . VAL A 1 72 ? 7.142 5.740 -2.085 1.00 97.88 72 VAL A CA 1
ATOM 556 C C . VAL A 1 72 ? 8.092 5.485 -3.251 1.00 97.88 72 VAL A C 1
ATOM 558 O O . VAL A 1 72 ? 9.311 5.546 -3.093 1.00 97.88 72 VAL A O 1
ATOM 561 N N . ALA A 1 73 ? 7.548 5.195 -4.433 1.00 95.56 73 ALA A N 1
ATOM 562 C CA . ALA A 1 73 ? 8.356 5.080 -5.639 1.00 95.56 73 ALA A CA 1
ATOM 563 C C . ALA A 1 73 ? 8.708 6.482 -6.151 1.00 95.56 73 ALA A C 1
ATOM 565 O O . ALA A 1 73 ? 7.829 7.216 -6.603 1.00 95.56 73 ALA A O 1
ATOM 566 N N . GLU A 1 74 ? 9.982 6.867 -6.098 1.00 93.25 74 GLU A N 1
ATOM 567 C CA . GLU A 1 74 ? 10.444 8.185 -6.562 1.00 93.25 74 GLU A CA 1
ATOM 568 C C . GLU A 1 74 ? 10.344 8.327 -8.087 1.00 93.25 74 GLU A C 1
ATOM 570 O O . GLU A 1 74 ? 9.876 9.350 -8.590 1.00 93.25 74 GLU A O 1
ATOM 575 N N . ALA A 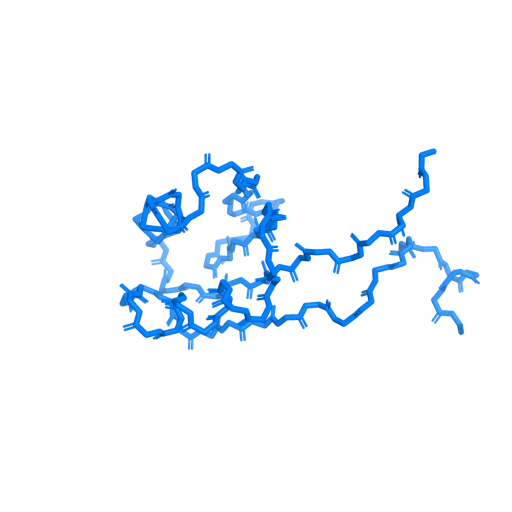1 75 ? 10.696 7.265 -8.813 1.00 90.06 75 ALA A N 1
ATOM 576 C CA . ALA A 1 75 ? 10.640 7.183 -10.266 1.00 90.06 75 ALA A CA 1
ATOM 577 C C . ALA A 1 75 ? 10.162 5.795 -10.715 1.00 90.06 75 ALA A C 1
ATOM 579 O O . ALA A 1 75 ? 10.316 4.806 -9.998 1.00 90.06 75 ALA A O 1
ATOM 580 N N . CYS A 1 76 ? 9.577 5.734 -11.910 1.00 87.31 76 CYS A N 1
ATOM 581 C CA . CYS A 1 76 ? 9.098 4.510 -12.538 1.00 87.31 76 CYS A CA 1
ATOM 582 C C . CYS A 1 76 ? 9.719 4.444 -13.936 1.00 87.31 76 CYS A C 1
ATOM 584 O O . CYS A 1 76 ? 9.575 5.386 -14.712 1.00 87.31 76 CYS A O 1
ATOM 586 N N . ALA A 1 77 ? 10.378 3.337 -14.253 1.00 86.75 77 ALA A N 1
ATOM 587 C CA . ALA A 1 77 ? 10.934 3.049 -15.571 1.00 86.75 77 ALA A CA 1
ATOM 588 C C . ALA A 1 77 ? 10.433 1.676 -16.024 1.00 86.75 77 ALA A C 1
ATOM 590 O O . ALA A 1 77 ? 9.970 0.881 -15.195 1.00 86.75 77 ALA A O 1
ATOM 591 N N . ARG A 1 78 ? 10.502 1.368 -17.322 1.00 84.38 78 ARG A N 1
ATOM 592 C CA . ARG A 1 78 ? 10.255 -0.015 -17.735 1.00 84.38 78 ARG A CA 1
ATOM 593 C C . ARG A 1 78 ? 11.393 -0.893 -17.244 1.00 84.38 78 ARG A C 1
ATOM 595 O O . ARG A 1 78 ? 12.540 -0.465 -17.166 1.00 84.38 78 ARG A O 1
ATOM 602 N N . ALA A 1 79 ? 11.064 -2.148 -16.958 1.00 82.38 79 ALA A N 1
ATOM 603 C CA . ALA A 1 79 ? 12.042 -3.185 -16.653 1.00 82.38 79 ALA A CA 1
ATOM 604 C C . ALA A 1 79 ? 12.757 -3.654 -17.937 1.00 82.38 79 ALA A C 1
ATOM 606 O O . ALA A 1 79 ? 12.716 -4.829 -18.293 1.00 82.38 79 ALA A O 1
ATOM 607 N N . ASP A 1 80 ? 13.353 -2.705 -18.657 1.00 85.88 80 ASP A N 1
ATOM 608 C CA . ASP A 1 80 ? 14.205 -2.913 -19.817 1.00 85.88 80 ASP A CA 1
ATOM 609 C C . ASP A 1 80 ? 15.605 -2.393 -19.483 1.00 85.88 80 ASP A C 1
ATOM 611 O O . ASP A 1 80 ? 15.758 -1.298 -18.943 1.00 85.88 80 ASP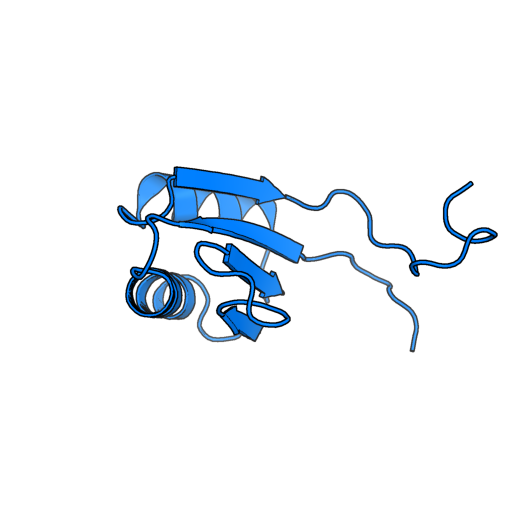 A O 1
ATOM 615 N N . LEU A 1 81 ? 16.634 -3.180 -19.802 1.00 77.69 81 LEU A N 1
ATOM 616 C CA . LEU A 1 81 ? 18.028 -2.863 -19.476 1.00 77.69 81 LEU A CA 1
ATOM 617 C C . LEU A 1 81 ? 18.477 -1.491 -19.998 1.00 77.69 81 LEU A C 1
ATOM 619 O O . LEU A 1 81 ? 19.344 -0.878 -19.382 1.00 77.69 81 LEU A O 1
ATOM 623 N N . GLN A 1 82 ? 17.914 -1.009 -21.109 1.00 77.94 82 GLN A N 1
ATOM 624 C CA . GLN A 1 82 ? 18.259 0.297 -21.669 1.00 77.94 82 GLN A CA 1
ATOM 625 C C . GLN A 1 82 ? 17.532 1.459 -20.981 1.00 77.94 82 GLN A C 1
ATOM 627 O O . GLN A 1 82 ? 18.017 2.584 -21.042 1.00 77.94 82 GLN A O 1
ATOM 632 N N . GLU A 1 83 ? 16.401 1.205 -20.317 1.00 67.75 83 GLU A N 1
ATOM 633 C CA . GLU A 1 83 ? 15.630 2.222 -19.585 1.00 67.75 83 GLU A CA 1
ATOM 634 C C . GLU A 1 83 ? 16.014 2.322 -18.093 1.00 67.75 83 GLU A C 1
ATOM 636 O O . GLU A 1 83 ? 15.576 3.245 -17.410 1.00 67.75 83 GLU A O 1
ATOM 641 N N . MET A 1 84 ? 16.836 1.398 -17.578 1.00 58.28 84 MET A N 1
ATOM 642 C CA . MET A 1 84 ? 17.268 1.335 -16.169 1.00 58.28 84 MET A CA 1
ATOM 643 C C . MET A 1 84 ? 18.681 1.909 -15.910 1.00 58.28 84 MET A C 1
ATOM 645 O O . MET A 1 84 ? 19.215 1.706 -14.816 1.00 58.28 84 MET A O 1
ATOM 649 N N . ALA A 1 85 ? 19.295 2.561 -16.907 1.00 50.91 85 ALA A N 1
ATOM 650 C CA . ALA A 1 85 ? 20.667 3.090 -16.870 1.00 50.91 85 ALA A CA 1
ATOM 651 C C . ALA A 1 85 ? 20.753 4.562 -16.434 1.00 50.91 85 ALA A C 1
ATOM 653 O O . ALA A 1 85 ? 19.854 5.350 -16.804 1.00 50.91 85 ALA A O 1
#

Sequence (85 aa):
MLIDKCNVVLVKTVLGMENVAASYIEELDPNSRIFVAPYGLKGLIIVEASKNKYELAKEIEEKVPEAEKVLVAEACARADLQEMA

pLDDT: mean 91.89, std 14.23, range [35.91, 98.69]

Foldseek 3Di:
DDPPDQQKKKFFFDFPCQVVLVVVLCVVAVPWDKDACVVVPTRIIIIRGPDRSVVSQVCSVVPRPRGPDMDRDPDDFPPDPVGVD

Radius of gyration: 12.95 Å; chains: 1; bounding box: 32×27×34 Å